Protein AF-A0A228Q0K5-F1 (afdb_monomer)

Mean predicted aligned error: 10.04 Å

Sequence (100 aa):
MPYKASLKSGAPRKRPKPTYRVANARAYNQSLKRRGQLSLYCPEGDLKALFINTQPYVPGVSGRAPTYTNAYIELIYTFYRLFRWAMRQITGFMEEYWRL

Structure (mmCIF, N/CA/C/O backbone):
data_AF-A0A228Q0K5-F1
#
_entry.id   AF-A0A228Q0K5-F1
#
loop_
_atom_site.group_PDB
_atom_site.id
_atom_site.type_symbol
_atom_site.label_atom_id
_atom_site.label_alt_id
_atom_site.label_comp_id
_atom_site.label_asym_id
_atom_site.label_entity_id
_atom_site.label_seq_id
_atom_site.pdbx_PDB_ins_code
_atom_site.Cartn_x
_atom_site.Cartn_y
_atom_site.Cartn_z
_atom_site.occupancy
_atom_site.B_iso_or_equiv
_atom_site.auth_seq_id
_atom_site.auth_comp_id
_atom_site.auth_asym_id
_atom_site.auth_atom_id
_atom_site.pdbx_PDB_model_num
ATOM 1 N N . MET A 1 1 ? 48.325 14.451 -11.985 1.00 56.81 1 MET A N 1
ATOM 2 C CA . MET A 1 1 ? 47.718 14.681 -13.317 1.00 56.81 1 MET A CA 1
ATOM 3 C C . MET A 1 1 ? 46.586 15.688 -13.160 1.00 56.81 1 MET A C 1
ATOM 5 O O . MET A 1 1 ? 45.767 15.467 -12.276 1.00 56.81 1 MET A O 1
ATOM 9 N N . PRO A 1 2 ? 46.536 16.789 -13.929 1.00 68.19 2 PRO A N 1
ATOM 10 C CA . PRO A 1 2 ? 45.458 17.763 -13.800 1.00 68.19 2 PRO A CA 1
ATOM 11 C C . PRO A 1 2 ? 44.148 17.186 -14.351 1.00 68.19 2 PRO A C 1
ATOM 13 O O . PRO A 1 2 ? 44.119 16.579 -15.423 1.00 68.19 2 PRO A O 1
ATOM 16 N N . TYR A 1 3 ? 43.065 17.361 -13.598 1.00 71.69 3 TYR A N 1
ATOM 17 C CA . TYR A 1 3 ? 41.723 16.939 -13.987 1.00 71.69 3 TYR A CA 1
ATOM 18 C C . TYR A 1 3 ? 41.246 17.741 -15.208 1.00 71.69 3 TYR A C 1
ATOM 20 O O . TYR A 1 3 ? 41.139 18.965 -15.153 1.00 71.69 3 TYR A O 1
ATOM 28 N N . LYS A 1 4 ? 40.948 17.054 -16.318 1.00 70.25 4 LYS A N 1
ATOM 29 C CA . LYS A 1 4 ? 40.310 17.652 -17.500 1.00 70.25 4 LYS A CA 1
ATOM 30 C C . LYS A 1 4 ? 38.799 17.469 -17.407 1.00 70.25 4 LYS A C 1
ATOM 32 O O . LYS A 1 4 ? 38.284 16.386 -17.679 1.00 70.25 4 LYS A O 1
ATOM 37 N N . ALA A 1 5 ? 38.085 18.539 -17.072 1.00 70.06 5 ALA A N 1
ATOM 38 C CA . ALA A 1 5 ? 36.635 18.576 -17.203 1.00 70.06 5 ALA A CA 1
ATOM 39 C C . ALA A 1 5 ? 36.257 18.496 -18.693 1.00 70.06 5 ALA A C 1
ATOM 41 O O . ALA A 1 5 ? 36.590 19.386 -19.475 1.00 70.06 5 ALA A O 1
ATOM 42 N N . SER A 1 6 ? 35.572 17.429 -19.114 1.00 64.75 6 SER A N 1
ATOM 43 C CA . SER A 1 6 ? 35.025 17.369 -20.471 1.00 64.75 6 SER A CA 1
ATOM 44 C C . SER A 1 6 ? 33.773 18.247 -20.553 1.00 64.75 6 SER A C 1
ATOM 46 O O . SER A 1 6 ? 32.743 17.916 -19.958 1.00 64.75 6 SER A O 1
ATOM 48 N N . LEU A 1 7 ? 33.838 19.348 -21.298 1.00 70.06 7 LEU A N 1
ATOM 49 C CA . LEU A 1 7 ? 32.658 20.142 -21.642 1.00 70.06 7 LEU A CA 1
ATOM 50 C C . LEU A 1 7 ? 31.748 19.316 -22.566 1.00 70.06 7 LEU A C 1
ATOM 52 O O . LEU A 1 7 ? 32.216 18.698 -23.523 1.00 70.06 7 LEU A O 1
ATOM 56 N N . LYS A 1 8 ? 30.441 19.265 -22.273 1.00 66.88 8 LYS A N 1
ATOM 57 C CA . LYS A 1 8 ? 29.461 18.578 -23.131 1.00 66.88 8 LYS A CA 1
ATOM 58 C C . LYS A 1 8 ? 29.340 19.347 -24.452 1.00 66.88 8 LYS A C 1
ATOM 60 O O . LYS A 1 8 ? 28.616 20.329 -24.520 1.00 66.88 8 LYS A O 1
ATOM 65 N N . SER A 1 9 ? 30.018 18.881 -25.496 1.00 71.88 9 SER A N 1
ATOM 66 C CA . SER A 1 9 ? 30.099 19.534 -26.813 1.00 71.88 9 SER A CA 1
ATOM 67 C C . SER A 1 9 ? 28.839 19.412 -27.683 1.00 71.88 9 SER A C 1
ATOM 69 O O . SER A 1 9 ? 28.863 19.799 -28.844 1.00 71.88 9 SER A O 1
ATOM 71 N N . GLY A 1 10 ? 27.753 18.814 -27.178 1.00 72.69 10 GLY A N 1
ATOM 72 C CA . GLY A 1 10 ? 26.538 18.546 -27.962 1.00 72.69 10 GLY A CA 1
ATOM 73 C C . GLY A 1 10 ? 26.693 17.473 -29.051 1.00 72.69 10 GLY A C 1
ATOM 74 O O . GLY A 1 10 ? 25.697 17.079 -29.652 1.00 72.69 10 GLY A O 1
ATOM 75 N N . ALA A 1 11 ? 27.905 16.954 -29.277 1.00 79.75 11 ALA A N 1
ATOM 76 C CA . ALA A 1 11 ? 28.167 15.914 -30.264 1.00 79.75 11 ALA A CA 1
ATOM 77 C C . ALA A 1 11 ? 27.392 14.615 -29.949 1.0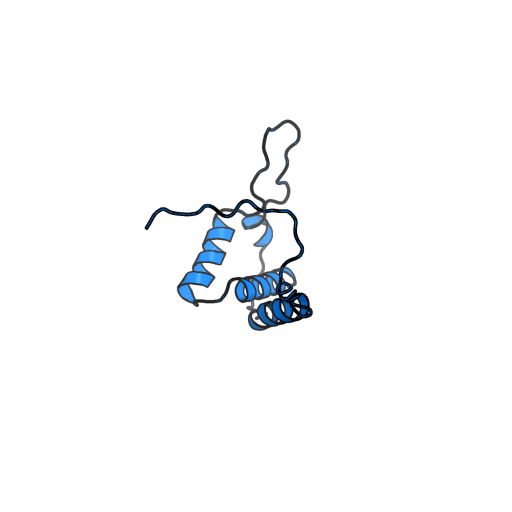0 79.75 11 ALA A C 1
ATOM 79 O O . ALA A 1 11 ? 27.244 14.247 -28.772 1.00 79.75 11 ALA A O 1
ATOM 80 N N . PRO A 1 12 ? 26.919 13.885 -30.979 1.00 76.81 12 PRO A N 1
ATOM 81 C CA . PRO A 1 12 ? 26.245 12.610 -30.780 1.00 76.81 12 PRO A CA 1
ATOM 82 C C . PRO A 1 12 ? 27.174 11.624 -30.064 1.00 76.81 12 PRO A C 1
ATOM 84 O O . PRO A 1 12 ? 28.380 11.559 -30.310 1.00 76.81 12 PRO A O 1
ATOM 87 N N . ARG A 1 13 ? 26.616 10.843 -29.132 1.00 74.25 13 ARG A N 1
ATOM 88 C CA . ARG A 1 13 ? 27.403 9.866 -28.371 1.00 74.25 13 ARG A CA 1
ATOM 89 C C . ARG A 1 13 ? 27.964 8.796 -29.309 1.00 74.25 13 ARG A C 1
ATOM 91 O O . ARG A 1 13 ? 27.214 8.192 -30.064 1.00 74.25 13 ARG A O 1
ATOM 98 N N . LYS A 1 14 ? 29.247 8.456 -29.133 1.00 83.56 14 LYS A N 1
ATOM 99 C CA . LYS A 1 14 ? 29.919 7.341 -29.832 1.00 83.56 14 LYS A CA 1
ATOM 100 C C . LYS A 1 14 ? 29.230 5.981 -29.624 1.00 83.56 14 LYS A C 1
ATOM 102 O O . LYS A 1 14 ? 29.392 5.082 -30.439 1.00 83.56 14 LYS A O 1
ATOM 107 N N . ARG A 1 15 ? 28.474 5.814 -28.531 1.00 82.75 15 ARG A N 1
ATOM 108 C CA . ARG A 1 15 ? 27.615 4.648 -28.279 1.00 82.75 15 ARG A CA 1
ATOM 109 C C . ARG A 1 15 ? 26.214 5.116 -27.872 1.00 82.75 15 ARG A C 1
ATOM 111 O O . ARG A 1 15 ? 26.113 5.907 -26.923 1.00 82.75 15 ARG A O 1
ATOM 118 N N . PRO A 1 16 ? 25.144 4.656 -28.545 1.00 81.06 16 PRO A N 1
ATOM 119 C CA . PRO A 1 16 ? 23.786 4.959 -28.120 1.00 81.06 16 PRO A CA 1
ATOM 120 C C . PRO A 1 16 ? 23.530 4.330 -26.748 1.00 81.06 16 PRO A C 1
ATOM 122 O O . PRO A 1 16 ? 24.044 3.257 -26.430 1.00 81.06 16 PRO A O 1
ATOM 125 N N . LYS A 1 17 ? 22.743 5.009 -25.908 1.00 80.81 17 LYS A N 1
ATOM 126 C CA . LYS A 1 17 ? 22.301 4.400 -24.651 1.00 80.81 17 LYS A CA 1
ATOM 127 C C . LYS A 1 17 ? 21.307 3.286 -24.990 1.00 80.81 17 LYS A C 1
ATOM 129 O O . LYS A 1 17 ? 20.365 3.562 -25.738 1.00 80.81 17 LYS A O 1
ATOM 134 N N . PRO A 1 18 ? 21.465 2.069 -24.443 1.00 78.00 18 PRO A N 1
ATOM 135 C CA . PRO A 1 18 ? 20.435 1.055 -24.579 1.00 78.00 18 PRO A CA 1
ATOM 136 C C . PRO A 1 18 ? 19.146 1.595 -23.955 1.00 78.00 18 PRO A C 1
ATOM 138 O O . PRO A 1 18 ? 19.123 2.004 -22.793 1.00 78.00 18 PRO A O 1
ATOM 141 N N . THR A 1 19 ? 18.082 1.644 -24.751 1.00 80.31 19 THR A N 1
ATOM 142 C CA . THR A 1 19 ? 16.763 2.086 -24.292 1.00 80.31 19 THR A CA 1
ATOM 143 C C . THR A 1 19 ? 15.988 0.844 -23.885 1.00 80.31 19 THR A C 1
ATOM 145 O O . THR A 1 19 ? 15.194 0.314 -24.654 1.00 80.31 19 THR A O 1
ATOM 148 N N . TYR A 1 20 ? 16.269 0.324 -22.691 1.00 77.31 20 TYR A N 1
ATOM 149 C CA . TYR A 1 20 ? 15.490 -0.787 -22.159 1.00 77.31 20 TYR A CA 1
ATOM 150 C C . TYR A 1 20 ? 14.156 -0.252 -21.633 1.00 77.31 20 TYR A C 1
ATOM 152 O O . TYR A 1 20 ? 14.121 0.531 -20.683 1.00 77.31 20 TYR A O 1
ATOM 160 N N . ARG A 1 21 ? 13.051 -0.650 -22.268 1.00 79.00 21 ARG A N 1
ATOM 161 C CA . ARG A 1 21 ? 11.693 -0.381 -21.784 1.00 79.00 21 ARG A CA 1
ATOM 162 C C . ARG A 1 21 ? 11.070 -1.690 -21.329 1.00 79.00 21 ARG A C 1
ATOM 164 O O . ARG A 1 21 ? 10.947 -2.629 -22.108 1.00 79.00 21 ARG A O 1
ATOM 171 N N . VAL A 1 22 ? 10.660 -1.740 -20.064 1.00 84.31 22 VAL A N 1
ATOM 172 C CA . VAL A 1 22 ? 9.947 -2.893 -19.507 1.00 84.31 22 VAL A CA 1
ATOM 173 C C . VAL A 1 22 ? 8.545 -2.940 -20.120 1.00 84.31 22 VAL A C 1
ATOM 175 O O . VAL A 1 22 ? 7.674 -2.164 -19.735 1.00 84.31 22 VAL A O 1
ATOM 178 N N . ALA A 1 23 ? 8.319 -3.844 -21.074 1.00 87.19 23 ALA A N 1
ATOM 179 C CA . ALA A 1 23 ? 7.025 -3.984 -21.749 1.00 87.19 23 ALA A CA 1
ATOM 180 C C . ALA A 1 23 ? 5.961 -4.683 -20.878 1.00 87.19 23 ALA A C 1
ATOM 182 O O . ALA A 1 23 ? 4.769 -4.420 -21.006 1.00 87.19 23 ALA A O 1
ATOM 183 N N . ASN A 1 24 ? 6.381 -5.552 -19.953 1.00 92.50 24 ASN A N 1
ATOM 184 C CA . ASN A 1 24 ? 5.498 -6.429 -19.175 1.00 92.50 24 ASN A CA 1
ATOM 185 C C . ASN A 1 24 ? 5.215 -5.943 -17.739 1.00 92.50 24 ASN A C 1
ATOM 187 O O . ASN A 1 24 ? 4.641 -6.688 -16.942 1.00 92.50 24 ASN A O 1
ATOM 191 N N . ALA A 1 25 ? 5.583 -4.704 -17.389 1.00 89.56 25 ALA A N 1
ATOM 192 C CA . ALA A 1 25 ? 5.519 -4.204 -16.011 1.00 89.56 25 ALA A CA 1
ATOM 193 C C . ALA A 1 25 ? 4.115 -4.323 -15.390 1.00 89.56 25 ALA A C 1
ATOM 195 O O . ALA A 1 25 ? 3.969 -4.676 -14.219 1.00 89.56 25 ALA A O 1
ATOM 196 N N . ARG A 1 26 ? 3.065 -4.067 -16.184 1.00 91.81 26 ARG A N 1
ATOM 197 C CA . ARG A 1 26 ? 1.668 -4.168 -15.736 1.00 91.81 26 ARG A CA 1
ATOM 198 C C . ARG A 1 26 ? 1.282 -5.606 -15.388 1.00 91.81 26 ARG A C 1
ATOM 200 O O . ARG A 1 26 ? 0.766 -5.840 -14.298 1.00 91.81 26 ARG A O 1
ATOM 207 N N . ALA A 1 27 ? 1.566 -6.552 -16.283 1.00 94.19 27 ALA A N 1
ATOM 208 C CA . ALA A 1 27 ? 1.263 -7.969 -16.080 1.00 94.19 27 ALA A CA 1
ATOM 209 C C . ALA A 1 27 ? 2.036 -8.543 -14.882 1.00 94.19 27 ALA A C 1
ATOM 211 O O . ALA A 1 27 ? 1.471 -9.267 -14.063 1.00 94.19 27 ALA A O 1
ATOM 212 N N . TYR A 1 28 ? 3.302 -8.149 -14.726 1.00 93.31 28 TYR A N 1
ATOM 213 C CA . TYR A 1 28 ? 4.119 -8.540 -13.580 1.00 93.31 28 TYR A CA 1
ATOM 214 C C . TYR A 1 28 ? 3.562 -8.001 -12.254 1.00 93.31 28 TYR A C 1
ATOM 216 O O . TYR A 1 28 ? 3.388 -8.753 -11.300 1.00 93.31 28 TYR A O 1
ATOM 224 N N . ASN A 1 29 ? 3.189 -6.719 -12.190 1.00 93.25 29 ASN A N 1
ATOM 225 C CA . ASN A 1 29 ? 2.566 -6.159 -10.987 1.00 93.25 29 ASN A CA 1
ATOM 226 C C . ASN A 1 29 ? 1.251 -6.863 -10.628 1.00 93.25 29 ASN A C 1
ATOM 228 O O . ASN A 1 29 ? 0.977 -7.083 -9.449 1.00 93.25 29 ASN A O 1
ATOM 232 N N . GLN A 1 30 ? 0.446 -7.232 -11.627 1.00 94.00 30 GLN A N 1
ATOM 233 C CA . GLN A 1 30 ? -0.797 -7.958 -11.393 1.00 94.00 30 GLN A CA 1
ATOM 234 C C . GLN A 1 30 ? -0.540 -9.369 -10.853 1.00 94.00 30 GLN A C 1
ATOM 236 O O . GLN A 1 30 ? -1.236 -9.794 -9.934 1.00 94.00 30 GLN A O 1
ATOM 241 N N . SER A 1 31 ? 0.475 -10.080 -11.355 1.00 94.81 31 SER A N 1
ATOM 242 C CA . SER A 1 31 ? 0.822 -11.403 -10.824 1.00 94.81 31 SER A CA 1
ATOM 243 C C . SER A 1 31 ? 1.314 -11.332 -9.375 1.00 94.81 31 SER A C 1
ATOM 245 O O . SER A 1 31 ? 0.957 -12.191 -8.574 1.00 94.81 31 SER A O 1
ATOM 247 N N . LEU A 1 32 ? 2.050 -10.280 -8.995 1.00 93.81 32 LEU A N 1
ATOM 248 C CA . LEU A 1 32 ? 2.461 -10.063 -7.604 1.00 93.81 32 LEU A CA 1
ATOM 249 C C . LEU A 1 32 ? 1.277 -9.818 -6.663 1.00 93.81 32 LEU A C 1
ATOM 251 O O . LEU A 1 32 ? 1.302 -10.308 -5.537 1.00 93.81 32 LEU A O 1
ATOM 255 N N . LYS A 1 33 ? 0.246 -9.093 -7.118 1.00 93.81 33 LYS A N 1
ATOM 256 C CA . LYS A 1 33 ? -0.997 -8.918 -6.353 1.00 93.81 33 LYS A CA 1
ATOM 257 C C . LYS A 1 33 ? -1.756 -10.233 -6.210 1.00 93.81 33 LYS A C 1
ATOM 259 O O . LYS A 1 33 ? -2.111 -10.596 -5.098 1.00 93.81 33 LYS A O 1
ATOM 264 N N . ARG A 1 34 ? -1.912 -10.987 -7.306 1.00 92.94 34 ARG A N 1
ATOM 265 C CA . ARG A 1 34 ? -2.583 -12.302 -7.312 1.00 92.94 34 ARG A CA 1
ATOM 266 C C . ARG A 1 34 ? -1.995 -13.279 -6.297 1.00 92.94 34 ARG A C 1
ATOM 268 O O . ARG A 1 34 ? -2.740 -14.008 -5.666 1.00 92.94 34 ARG A O 1
ATOM 275 N N . ARG A 1 35 ? -0.675 -13.257 -6.081 1.00 92.25 35 ARG A N 1
ATOM 276 C CA . ARG A 1 35 ? -0.015 -14.099 -5.062 1.00 92.25 35 ARG A CA 1
ATOM 277 C C . ARG A 1 35 ? -0.488 -13.835 -3.631 1.00 92.25 35 ARG A C 1
ATOM 279 O O . ARG A 1 35 ? -0.285 -14.692 -2.786 1.00 92.25 35 ARG A O 1
ATOM 286 N N . GLY A 1 36 ? -1.015 -12.645 -3.351 1.00 88.38 36 GLY A N 1
ATOM 287 C CA . GLY A 1 36 ? -1.570 -12.294 -2.047 1.00 88.38 36 GLY A CA 1
ATOM 288 C C . GLY A 1 36 ? -3.095 -12.281 -2.007 1.00 88.38 36 GLY A C 1
ATOM 289 O O . GLY A 1 36 ? -3.639 -11.980 -0.957 1.00 88.38 36 GLY A O 1
ATOM 290 N N . GLN A 1 37 ? -3.788 -12.589 -3.109 1.00 86.31 37 GLN A N 1
ATOM 291 C CA . GLN A 1 37 ? -5.249 -12.704 -3.112 1.00 86.31 37 GLN A CA 1
ATOM 292 C C . GLN A 1 37 ? -5.656 -13.980 -2.373 1.00 86.31 37 GLN A C 1
ATOM 294 O O . GLN A 1 37 ? -5.759 -15.055 -2.957 1.00 86.31 37 GLN A O 1
ATOM 299 N N . LEU A 1 38 ? -5.815 -13.843 -1.063 1.00 84.25 38 LEU A N 1
ATOM 300 C CA . LEU A 1 38 ? -6.273 -14.872 -0.146 1.00 84.25 38 LEU A CA 1
ATOM 301 C C . LEU A 1 38 ? -7.546 -14.346 0.510 1.00 84.25 38 LEU A C 1
ATOM 303 O O . LEU A 1 38 ? -7.559 -13.222 1.006 1.00 84.25 38 LEU A O 1
ATOM 307 N N . SER A 1 39 ? -8.601 -15.148 0.523 1.00 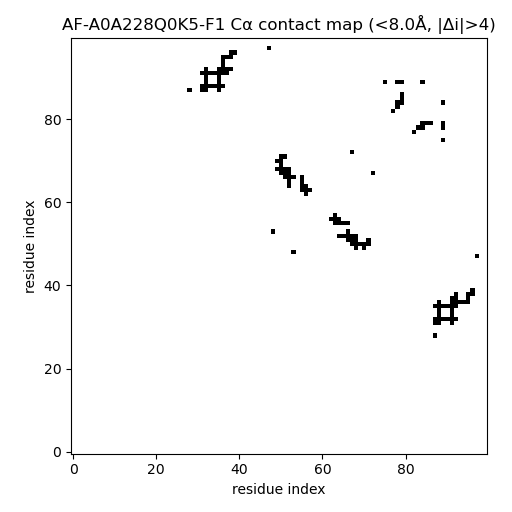77.00 39 SER A N 1
ATOM 308 C CA . SER A 1 39 ? -9.849 -14.799 1.197 1.00 77.00 39 SER A CA 1
ATOM 309 C C . SER A 1 39 ? -9.806 -15.365 2.613 1.00 77.00 39 SER A C 1
ATOM 311 O O . SER A 1 39 ? -9.749 -16.580 2.796 1.00 77.00 39 SER A O 1
ATOM 313 N N . LEU A 1 40 ? -9.804 -14.489 3.617 1.00 74.50 40 LEU A N 1
ATOM 314 C CA . LEU A 1 40 ? -10.045 -14.877 5.005 1.00 74.50 40 LEU A CA 1
ATOM 315 C C . LEU A 1 40 ? -11.494 -14.551 5.343 1.00 74.50 40 LEU A C 1
ATOM 3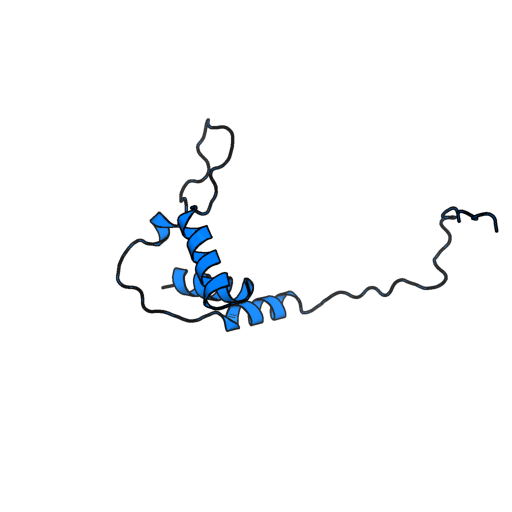17 O O . LEU A 1 40 ? -11.987 -13.481 4.996 1.00 74.50 40 LEU A O 1
ATOM 321 N N . TYR A 1 41 ? -12.167 -15.480 6.013 1.00 77.06 41 TYR A N 1
ATOM 322 C CA . TYR A 1 41 ? -13.500 -15.223 6.533 1.00 77.06 41 TYR A CA 1
ATOM 323 C C . TYR A 1 41 ? -13.410 -14.195 7.663 1.00 77.06 41 TYR A C 1
ATOM 325 O O . TYR A 1 41 ? -12.709 -14.426 8.652 1.00 77.06 41 TYR A O 1
ATOM 333 N N . CYS A 1 42 ? -14.129 -13.083 7.520 1.00 67.81 42 CYS A N 1
ATOM 334 C CA . CYS A 1 42 ? -14.327 -12.121 8.593 1.00 67.81 42 CYS A CA 1
ATOM 335 C C . CYS A 1 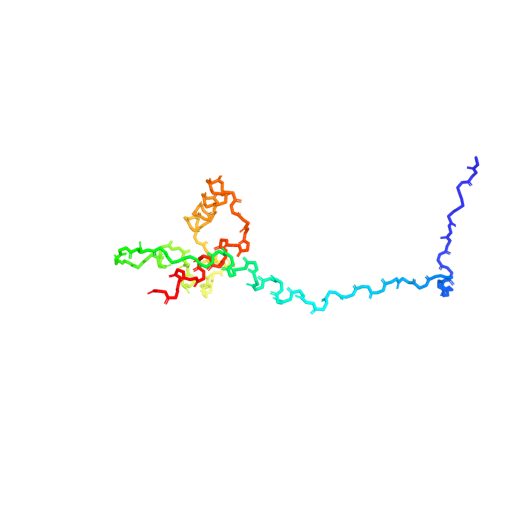42 ? -15.806 -12.094 8.989 1.00 67.81 42 CYS A C 1
ATOM 337 O O . CYS A 1 42 ? -16.667 -12.077 8.109 1.00 67.81 42 CYS A O 1
ATOM 339 N N . PRO A 1 43 ? -16.106 -12.109 10.299 1.00 72.00 43 PRO A N 1
ATOM 340 C CA . PRO A 1 43 ? -17.472 -11.991 10.784 1.00 72.00 43 PRO A CA 1
ATOM 341 C C . PRO A 1 43 ? -18.056 -10.616 10.434 1.00 72.00 43 PRO A C 1
ATOM 343 O O . PRO A 1 43 ? -17.320 -9.653 10.213 1.00 72.00 43 PRO A O 1
ATOM 346 N N . GLU A 1 44 ? -19.383 -10.542 10.392 1.00 66.31 44 GLU A N 1
ATOM 347 C CA . GLU A 1 44 ? -20.132 -9.355 9.973 1.00 66.31 44 GLU A CA 1
ATOM 348 C C . GLU A 1 44 ? -19.748 -8.093 10.774 1.00 66.31 44 GLU A C 1
ATOM 350 O O . GLU A 1 44 ? -19.664 -8.112 12.004 1.00 66.31 44 GLU A O 1
ATOM 355 N N . GLY A 1 45 ? -19.524 -6.979 10.064 1.00 69.81 45 GLY A N 1
ATOM 356 C CA . GLY A 1 45 ? -19.235 -5.662 10.640 1.00 69.81 45 GLY A CA 1
ATOM 357 C C . GLY A 1 45 ? -18.687 -4.662 9.610 1.00 69.81 45 GLY A C 1
ATOM 358 O O . GLY A 1 45 ? -17.979 -5.044 8.680 1.00 69.81 45 GLY A O 1
ATOM 359 N N . ASP A 1 46 ? -18.982 -3.364 9.772 1.00 73.56 46 ASP A N 1
ATOM 360 C CA . ASP A 1 46 ? -18.464 -2.306 8.884 1.00 73.56 46 ASP A CA 1
ATOM 361 C C . ASP A 1 46 ? -17.026 -1.910 9.259 1.00 73.56 46 ASP A C 1
ATOM 363 O O . ASP A 1 46 ? -16.738 -0.847 9.813 1.00 73.56 46 ASP A O 1
ATOM 367 N N . LEU A 1 47 ? -16.089 -2.807 8.958 1.00 78.00 47 LEU A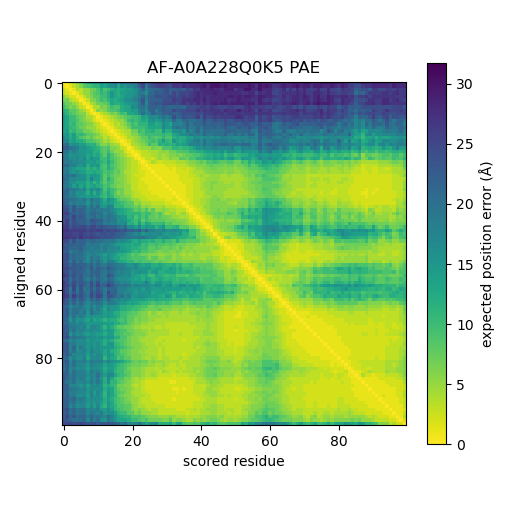 N 1
ATOM 368 C CA . LEU A 1 47 ? -14.661 -2.568 9.166 1.00 78.00 47 LEU A CA 1
ATOM 369 C C . LEU A 1 47 ? -14.123 -1.483 8.221 1.00 78.00 47 LEU A C 1
ATOM 371 O O . LEU A 1 47 ? -13.135 -0.818 8.530 1.00 78.00 47 LEU A O 1
ATOM 375 N N . LYS A 1 48 ? -14.782 -1.252 7.082 1.00 80.69 48 LYS A N 1
ATOM 376 C CA . LYS A 1 48 ? -14.349 -0.262 6.094 1.00 80.69 48 LYS A CA 1
ATOM 377 C C . LYS A 1 48 ? -14.450 1.159 6.648 1.00 80.69 48 LYS A C 1
ATOM 379 O O . LYS A 1 48 ? -13.521 1.941 6.440 1.00 80.69 48 LYS A O 1
ATOM 384 N N . ALA A 1 49 ? -15.508 1.462 7.401 1.00 82.50 49 ALA A N 1
ATOM 385 C CA . ALA A 1 49 ? -15.672 2.745 8.084 1.00 82.50 49 ALA A CA 1
ATOM 386 C C . ALA A 1 49 ? -14.583 3.028 9.137 1.00 82.50 49 ALA A C 1
ATOM 388 O O . ALA A 1 49 ? -14.228 4.185 9.353 1.00 82.50 49 ALA A O 1
ATOM 389 N N . LEU A 1 50 ? -14.006 1.993 9.760 1.00 83.44 50 LEU A N 1
ATOM 390 C CA . LEU A 1 50 ? -12.919 2.153 10.739 1.00 83.44 50 LEU A CA 1
ATOM 391 C C . LEU A 1 50 ? -11.564 2.456 10.082 1.00 83.44 50 LEU A C 1
ATOM 393 O O . LEU A 1 50 ? -10.683 3.075 10.687 1.00 83.44 50 LEU A O 1
ATOM 397 N N . PHE A 1 51 ? -11.375 2.004 8.844 1.00 88.12 51 PHE A N 1
ATOM 398 C CA . PHE A 1 51 ? -10.080 2.043 8.169 1.00 88.12 51 PHE A CA 1
ATOM 399 C C . PHE A 1 51 ? -9.957 3.128 7.098 1.00 88.12 51 PHE A C 1
ATOM 401 O O . PHE A 1 51 ? -8.846 3.588 6.812 1.00 88.12 51 PHE A O 1
ATOM 408 N N . ILE A 1 52 ? -11.074 3.547 6.503 1.00 88.69 52 ILE A N 1
ATOM 409 C CA . ILE A 1 52 ? -11.094 4.481 5.379 1.00 88.69 52 ILE A CA 1
ATOM 410 C C . ILE A 1 52 ? -11.938 5.697 5.740 1.00 88.69 52 ILE A C 1
ATOM 412 O O . ILE A 1 52 ? -13.136 5.596 5.994 1.00 88.69 52 ILE A O 1
ATOM 416 N N . ASN A 1 53 ? -11.317 6.871 5.665 1.00 87.31 53 ASN A N 1
ATOM 417 C CA . ASN A 1 53 ? -12.027 8.132 5.807 1.00 87.31 53 ASN A CA 1
ATOM 418 C C . ASN A 1 53 ? -12.860 8.378 4.542 1.00 87.31 53 ASN A C 1
ATOM 420 O O . ASN A 1 53 ? -12.317 8.659 3.471 1.00 87.31 53 ASN A O 1
ATOM 424 N N . THR A 1 54 ? -14.183 8.267 4.662 1.00 81.06 54 THR A N 1
ATOM 425 C CA . THR A 1 54 ? -15.134 8.417 3.546 1.00 81.06 54 THR A CA 1
ATOM 426 C C . THR A 1 54 ? -15.145 9.833 2.971 1.00 81.06 54 THR A C 1
ATOM 428 O O . THR A 1 54 ? -15.291 10.008 1.761 1.00 81.06 54 THR A O 1
ATOM 431 N N . GLN A 1 55 ? -14.926 10.845 3.814 1.00 81.94 55 GLN A N 1
ATOM 432 C CA . GLN A 1 55 ? -14.879 12.257 3.430 1.00 81.94 55 GLN A CA 1
ATOM 433 C C . GLN A 1 55 ? -13.538 12.885 3.836 1.00 81.94 55 GLN A C 1
ATOM 435 O O . GLN A 1 55 ? -13.437 13.552 4.861 1.00 81.94 55 GLN A O 1
ATOM 440 N N . PRO A 1 56 ? -12.471 12.684 3.042 1.00 77.69 56 PRO A N 1
ATOM 441 C CA . PRO A 1 56 ? -11.152 13.217 3.372 1.00 77.69 56 PRO A CA 1
ATOM 442 C C . PRO A 1 56 ? -11.030 14.728 3.117 1.00 77.69 56 PRO A C 1
ATOM 444 O O . PRO A 1 56 ? -10.064 15.350 3.550 1.00 77.69 56 PRO A O 1
ATOM 447 N N . TYR A 1 57 ? -11.962 15.321 2.369 1.00 83.88 57 TYR A N 1
ATOM 448 C CA . TYR A 1 57 ? -11.974 16.746 2.062 1.00 83.88 57 TYR A CA 1
ATOM 449 C C . TYR A 1 57 ? -13.201 17.397 2.693 1.00 83.88 57 TYR A C 1
ATOM 451 O O . TYR A 1 57 ? -14.323 16.966 2.432 1.00 83.88 57 TYR A O 1
ATOM 459 N N . VAL A 1 58 ? -12.969 18.441 3.486 1.00 80.25 58 VAL A N 1
ATOM 460 C CA . VAL A 1 58 ? -14.019 19.233 4.126 1.00 80.25 58 VAL A CA 1
ATOM 461 C C . VAL A 1 58 ? -13.955 20.651 3.550 1.00 80.25 58 VAL A C 1
ATOM 463 O O . VAL A 1 58 ? -12.922 21.311 3.695 1.00 80.25 58 VAL A O 1
ATOM 466 N N . PRO A 1 59 ? -15.016 21.136 2.878 1.00 85.56 59 PRO A N 1
ATOM 467 C CA . PRO A 1 59 ? -15.061 22.501 2.363 1.00 85.56 59 PRO A CA 1
ATOM 468 C C . PRO A 1 59 ? -14.805 23.528 3.474 1.00 85.56 59 PRO A C 1
ATOM 470 O O . PRO A 1 59 ? -15.360 23.421 4.563 1.00 85.56 59 PRO A O 1
ATOM 473 N N . GLY A 1 60 ? -13.967 24.529 3.201 1.00 86.50 60 GLY A N 1
ATOM 474 C CA . GLY A 1 60 ? -13.632 25.585 4.166 1.00 86.50 60 GLY A CA 1
ATOM 475 C C . GLY A 1 60 ? -12.506 25.244 5.150 1.00 86.50 60 GLY A C 1
ATOM 476 O O . GLY A 1 60 ? -12.065 26.130 5.877 1.00 86.50 60 GLY A O 1
ATOM 477 N N . VAL A 1 61 ? -11.984 24.012 5.142 1.00 83.75 61 VAL A N 1
ATOM 478 C CA . VAL A 1 61 ? -10.815 23.614 5.941 1.00 83.75 61 VAL A CA 1
ATOM 479 C C . VAL A 1 61 ? -9.591 23.491 5.035 1.00 83.75 61 VAL A C 1
ATOM 481 O O . VAL A 1 61 ? -9.634 22.847 3.987 1.00 83.75 61 VAL A O 1
ATOM 484 N N . SER A 1 62 ? -8.486 24.130 5.426 1.00 82.19 62 SER A N 1
ATOM 485 C CA . SER A 1 62 ? -7.215 24.009 4.707 1.00 82.19 62 SER A CA 1
ATOM 486 C C . SER A 1 62 ? -6.583 22.641 4.967 1.00 82.19 62 SER A C 1
ATOM 488 O O . SER A 1 62 ? -6.452 22.216 6.114 1.00 82.19 62 SER A O 1
ATOM 490 N N . GLY A 1 63 ? -6.161 21.967 3.899 1.00 82.62 63 GLY A N 1
ATOM 491 C CA . GLY A 1 63 ? -5.590 20.622 3.955 1.00 82.62 63 GLY A CA 1
ATOM 492 C C . GLY A 1 63 ? -6.606 19.512 3.672 1.00 82.62 63 GLY A C 1
ATOM 493 O O . GLY A 1 63 ? -7.811 19.731 3.580 1.00 82.62 63 GLY A O 1
ATOM 494 N N . ARG A 1 64 ? -6.095 18.293 3.478 1.00 83.56 64 ARG A N 1
ATOM 495 C CA . ARG A 1 64 ? -6.899 17.089 3.233 1.00 83.56 64 ARG A CA 1
ATOM 496 C C . ARG A 1 64 ? -6.592 16.073 4.324 1.00 83.56 64 ARG A C 1
ATOM 498 O O . ARG A 1 64 ? -5.421 15.782 4.565 1.00 83.56 64 ARG A O 1
ATOM 505 N N . ALA A 1 65 ? -7.627 15.526 4.952 1.00 84.50 65 ALA A N 1
ATOM 506 C CA . ALA A 1 65 ? -7.463 14.421 5.881 1.00 84.50 65 ALA A CA 1
ATOM 507 C C . ALA A 1 65 ? -6.888 13.198 5.137 1.00 84.50 65 ALA A C 1
ATOM 509 O O . ALA A 1 65 ? -7.186 12.990 3.952 1.00 84.50 65 ALA A O 1
ATOM 510 N N . PRO A 1 66 ? -6.046 12.385 5.794 1.00 86.94 66 PRO A N 1
ATOM 511 C CA . PRO A 1 66 ? -5.494 11.189 5.175 1.00 86.94 66 PRO A CA 1
ATOM 512 C C . PRO A 1 66 ? -6.628 10.242 4.770 1.00 86.94 66 PRO A C 1
ATOM 514 O O . PRO A 1 66 ? -7.584 10.056 5.515 1.00 86.94 66 PRO A O 1
ATOM 517 N N . THR A 1 67 ? -6.537 9.631 3.588 1.00 88.50 67 THR A N 1
ATOM 518 C CA . THR A 1 67 ? -7.560 8.682 3.108 1.00 88.50 67 THR A CA 1
ATOM 519 C C . THR A 1 67 ? -7.680 7.455 4.016 1.00 88.50 67 THR A C 1
ATOM 521 O O . THR A 1 67 ? -8.766 6.906 4.177 1.00 88.50 67 THR A O 1
ATOM 524 N N . TYR A 1 68 ? -6.564 7.034 4.609 1.00 90.62 68 TYR A N 1
ATOM 525 C CA . TYR A 1 68 ? -6.480 5.873 5.484 1.00 90.62 68 TYR A CA 1
ATOM 526 C C . TYR A 1 68 ? -6.279 6.312 6.929 1.00 90.62 68 TYR A C 1
ATOM 528 O O . TYR A 1 68 ? -5.505 7.236 7.191 1.00 90.62 68 TYR A O 1
ATOM 536 N N . THR A 1 69 ? -6.950 5.640 7.858 1.00 91.31 69 THR A N 1
ATOM 537 C CA . THR A 1 69 ? -6.763 5.876 9.292 1.00 91.31 69 THR A CA 1
ATOM 538 C C . THR A 1 69 ? -5.448 5.261 9.780 1.00 91.31 69 THR A C 1
ATOM 540 O O . THR A 1 69 ? -4.879 4.375 9.135 1.00 91.31 69 THR A O 1
ATOM 543 N N . ASN A 1 70 ? -4.959 5.700 10.944 1.00 92.88 70 ASN A N 1
ATOM 544 C CA . ASN A 1 70 ? -3.756 5.119 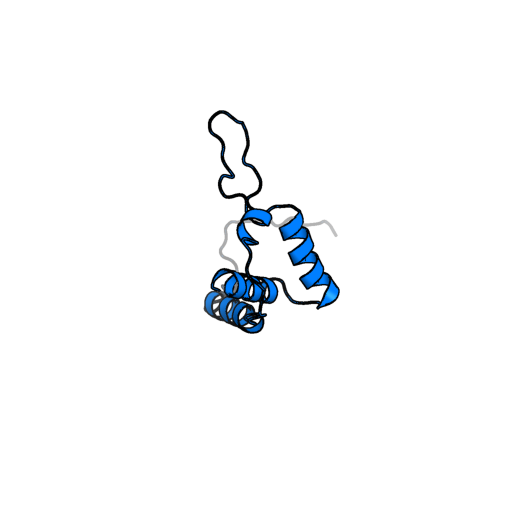11.554 1.00 92.88 70 ASN A CA 1
ATOM 545 C C . ASN A 1 70 ? -3.919 3.615 11.810 1.00 92.88 70 ASN A C 1
ATOM 547 O O . ASN A 1 70 ? -2.995 2.856 11.533 1.00 92.88 70 ASN A O 1
ATOM 551 N N . ALA A 1 71 ? -5.116 3.177 12.218 1.00 91.75 71 ALA A N 1
ATOM 552 C CA . ALA A 1 71 ? -5.428 1.764 12.418 1.00 91.75 71 ALA A CA 1
ATOM 553 C C . ALA A 1 71 ? -5.207 0.935 11.139 1.00 91.75 71 ALA A C 1
ATOM 555 O O . ALA A 1 71 ? -4.686 -0.176 11.199 1.00 91.75 71 ALA A O 1
ATOM 556 N N . TYR A 1 72 ? -5.531 1.484 9.962 1.00 91.81 72 TYR A N 1
ATOM 557 C CA . TYR A 1 72 ? -5.284 0.798 8.692 1.00 91.81 72 TYR A CA 1
ATOM 558 C C . TYR A 1 72 ? -3.789 0.694 8.368 1.00 91.81 72 TYR A C 1
ATOM 560 O O . TYR A 1 72 ? -3.319 -0.324 7.858 1.00 91.81 72 TYR A O 1
ATOM 568 N N . ILE A 1 73 ? -3.021 1.741 8.680 1.00 92.44 73 ILE A N 1
ATOM 569 C CA . ILE A 1 73 ? -1.566 1.746 8.496 1.00 92.44 73 ILE A CA 1
ATOM 570 C C . ILE A 1 73 ? -0.921 0.703 9.415 1.00 92.44 73 ILE A C 1
ATOM 572 O O . ILE A 1 73 ? -0.113 -0.106 8.954 1.00 92.44 73 ILE A O 1
ATOM 576 N N . GLU A 1 74 ? -1.303 0.684 10.691 1.00 93.88 74 GLU A N 1
ATOM 577 C CA . GLU A 1 74 ? -0.826 -0.284 11.682 1.00 93.88 74 GLU A CA 1
ATOM 578 C C . GLU A 1 74 ? -1.148 -1.721 11.271 1.00 93.88 74 GLU A C 1
ATOM 580 O O . GLU A 1 74 ? -0.276 -2.588 11.349 1.00 93.88 74 GLU A O 1
ATOM 585 N N . LEU A 1 75 ? -2.354 -1.955 10.747 1.00 90.75 75 LEU A N 1
ATOM 586 C CA . LEU A 1 75 ? -2.790 -3.238 10.203 1.00 90.75 75 LEU A CA 1
ATOM 587 C C . LEU A 1 75 ? -1.900 -3.695 9.029 1.00 90.75 75 LEU A C 1
ATOM 589 O O . LEU A 1 75 ? -1.387 -4.816 9.019 1.00 90.75 75 LEU A O 1
ATOM 593 N N . ILE A 1 76 ? -1.631 -2.819 8.054 1.00 92.00 76 ILE A N 1
ATOM 594 C CA . ILE A 1 76 ? -0.704 -3.130 6.948 1.00 92.00 76 ILE A CA 1
ATOM 595 C C . ILE A 1 76 ? 0.695 -3.463 7.484 1.00 92.00 76 ILE A C 1
ATOM 597 O O . ILE A 1 76 ? 1.331 -4.414 7.019 1.00 92.00 76 ILE A O 1
ATOM 601 N N . TYR A 1 77 ? 1.187 -2.700 8.462 1.00 93.38 77 TYR A N 1
ATOM 602 C CA . TYR A 1 77 ? 2.500 -2.935 9.058 1.00 93.38 77 TYR A CA 1
ATOM 603 C C . TYR A 1 77 ? 2.565 -4.231 9.865 1.00 93.38 77 TYR A C 1
ATOM 605 O O . TYR A 1 77 ? 3.604 -4.894 9.840 1.00 93.38 77 TYR A O 1
ATOM 613 N N . THR A 1 78 ? 1.480 -4.637 10.525 1.00 91.88 78 THR A N 1
ATOM 614 C CA . THR A 1 78 ? 1.405 -5.944 11.189 1.00 91.88 78 THR A CA 1
ATOM 615 C C . THR A 1 78 ? 1.508 -7.061 10.162 1.00 91.88 78 THR A C 1
ATOM 617 O O . THR A 1 78 ? 2.347 -7.942 10.338 1.00 91.88 78 THR A O 1
ATOM 620 N N . PHE A 1 79 ? 0.787 -6.989 9.035 1.00 90.00 79 PHE A N 1
ATOM 621 C CA . PHE A 1 79 ? 0.945 -7.975 7.957 1.00 90.00 79 PHE A CA 1
ATOM 622 C C . PHE A 1 79 ? 2.372 -8.014 7.397 1.00 90.00 79 PHE A C 1
ATOM 624 O O . PHE A 1 79 ? 2.947 -9.088 7.203 1.00 90.00 79 PHE A O 1
ATOM 631 N N . TYR A 1 80 ? 2.975 -6.842 7.191 1.00 93.19 80 TYR A N 1
ATOM 632 C CA . TYR A 1 80 ? 4.350 -6.729 6.713 1.00 93.19 80 TYR A CA 1
ATOM 633 C C . TYR A 1 80 ? 5.370 -7.325 7.692 1.00 93.19 80 TYR A C 1
ATOM 635 O O . TYR A 1 80 ? 6.309 -7.996 7.268 1.00 93.19 80 TYR A O 1
ATOM 643 N N . ARG A 1 81 ? 5.213 -7.099 9.001 1.00 93.81 81 ARG A N 1
ATOM 644 C CA . ARG A 1 81 ? 6.185 -7.531 10.019 1.00 93.81 81 ARG A CA 1
ATOM 645 C C . ARG A 1 81 ? 5.986 -8.976 10.458 1.00 93.81 81 ARG A C 1
ATOM 647 O O . ARG A 1 81 ? 6.981 -9.683 10.585 1.00 93.81 81 ARG A O 1
ATOM 654 N N . LEU A 1 82 ? 4.743 -9.408 10.663 1.00 92.62 82 LEU A N 1
ATOM 655 C CA . LEU A 1 82 ? 4.425 -10.753 11.146 1.00 92.62 82 LEU A CA 1
ATOM 656 C C . LEU A 1 82 ? 4.656 -11.806 10.063 1.00 92.62 82 LEU A C 1
ATOM 658 O O . LEU A 1 82 ? 5.342 -12.794 10.301 1.00 92.62 82 LEU A O 1
ATOM 662 N N . PHE A 1 83 ? 4.137 -11.573 8.856 1.00 87.56 83 PHE A N 1
ATOM 663 C CA . PHE A 1 83 ? 4.184 -12.572 7.785 1.00 87.56 83 PHE A CA 1
ATOM 664 C C . PHE A 1 83 ? 5.293 -12.321 6.761 1.00 87.56 83 PHE A C 1
ATOM 666 O O . PHE A 1 83 ? 5.511 -13.149 5.877 1.00 87.56 83 PHE A O 1
ATOM 673 N N . ARG A 1 84 ? 6.011 -11.191 6.865 1.00 89.38 84 ARG A N 1
ATOM 674 C CA . ARG A 1 84 ? 7.082 -10.788 5.929 1.00 89.38 84 ARG A CA 1
ATOM 675 C C . ARG A 1 84 ? 6.610 -10.711 4.473 1.00 89.38 84 ARG A C 1
ATOM 677 O O . ARG A 1 84 ? 7.397 -10.910 3.548 1.00 89.38 84 ARG A O 1
ATOM 684 N N . TRP A 1 85 ? 5.324 -10.433 4.263 1.00 90.44 85 TRP A N 1
ATOM 685 C CA . TRP A 1 85 ? 4.733 -10.338 2.932 1.00 90.44 85 TRP A CA 1
ATOM 686 C C . TRP A 1 85 ? 5.218 -9.098 2.191 1.00 90.44 85 TRP A C 1
ATOM 688 O O . TRP A 1 85 ? 5.391 -8.027 2.771 1.00 90.44 85 TRP A O 1
ATOM 698 N N . ALA A 1 86 ? 5.390 -9.217 0.876 1.00 91.69 86 ALA A N 1
ATOM 699 C CA . ALA A 1 86 ? 5.690 -8.060 0.047 1.00 91.69 86 ALA A CA 1
ATOM 700 C C . ALA A 1 86 ? 4.463 -7.139 -0.046 1.00 91.69 86 ALA A C 1
ATOM 702 O O . ALA A 1 86 ? 3.332 -7.606 -0.171 1.00 91.69 86 ALA A O 1
ATOM 703 N N . MET A 1 87 ? 4.677 -5.821 -0.112 1.00 92.56 87 MET A N 1
ATOM 704 C CA . MET A 1 87 ? 3.591 -4.826 -0.183 1.00 92.56 87 MET A CA 1
ATOM 705 C C . MET A 1 87 ? 2.577 -5.101 -1.300 1.00 92.56 87 MET A C 1
ATOM 707 O O . MET A 1 87 ? 1.385 -4.865 -1.125 1.00 92.56 87 MET A O 1
ATOM 711 N N . ARG A 1 88 ? 3.023 -5.633 -2.447 1.00 93.81 88 ARG A N 1
ATOM 712 C CA . ARG A 1 88 ? 2.126 -6.009 -3.554 1.00 93.81 88 ARG A CA 1
ATOM 713 C C . ARG A 1 88 ? 1.204 -7.178 -3.199 1.00 93.81 88 ARG A C 1
ATOM 715 O O . ARG A 1 88 ? 0.055 -7.150 -3.618 1.00 93.81 88 ARG A O 1
ATOM 722 N N . GLN A 1 89 ? 1.677 -8.149 -2.419 1.00 93.44 89 GLN A N 1
ATOM 723 C CA . GLN A 1 89 ? 0.854 -9.260 -1.934 1.00 93.44 89 GLN A CA 1
ATOM 724 C C . GLN A 1 89 ? -0.175 -8.752 -0.922 1.00 93.44 89 GLN A C 1
ATOM 726 O O . GLN A 1 89 ? -1.356 -9.018 -1.090 1.00 93.44 89 GLN A O 1
ATOM 731 N N . ILE A 1 90 ? 0.247 -7.922 0.041 1.00 93.12 90 ILE A N 1
ATOM 732 C CA . ILE A 1 90 ? -0.667 -7.290 1.011 1.00 93.12 90 ILE A CA 1
ATOM 733 C C . ILE A 1 90 ? -1.732 -6.454 0.286 1.00 93.12 90 ILE A C 1
ATOM 735 O O . ILE A 1 90 ? -2.900 -6.490 0.648 1.00 93.12 90 ILE A O 1
ATOM 739 N N . THR A 1 91 ? -1.357 -5.748 -0.787 1.00 92.25 91 THR A N 1
ATOM 740 C CA . THR A 1 91 ? -2.322 -5.010 -1.619 1.00 92.25 91 THR A CA 1
ATOM 741 C C . THR A 1 91 ? -3.371 -5.948 -2.218 1.00 92.25 91 THR A C 1
ATOM 743 O O . THR A 1 91 ? -4.553 -5.641 -2.157 1.00 92.25 91 THR A O 1
ATOM 746 N N . GLY A 1 92 ? -2.950 -7.079 -2.794 1.00 92.00 92 GLY A N 1
ATOM 747 C CA . GLY A 1 92 ? -3.874 -8.068 -3.356 1.00 92.00 92 GLY A CA 1
ATOM 748 C C . GLY A 1 92 ? -4.790 -8.689 -2.301 1.00 92.00 92 GLY A C 1
ATOM 749 O O . GLY A 1 92 ? -5.973 -8.863 -2.563 1.00 92.00 92 GLY A O 1
ATOM 750 N N . PHE A 1 93 ? -4.262 -8.945 -1.104 1.00 91.19 93 PHE A N 1
ATOM 751 C CA . PHE A 1 93 ? -5.036 -9.428 0.037 1.00 91.19 93 PHE A CA 1
ATOM 752 C C . PHE A 1 93 ? -6.137 -8.437 0.437 1.00 91.19 93 PHE A C 1
ATOM 754 O O . PHE A 1 93 ? -7.305 -8.800 0.490 1.00 91.19 93 PHE A O 1
ATOM 761 N N . MET A 1 94 ? -5.781 -7.164 0.632 1.00 88.75 94 MET A N 1
ATOM 76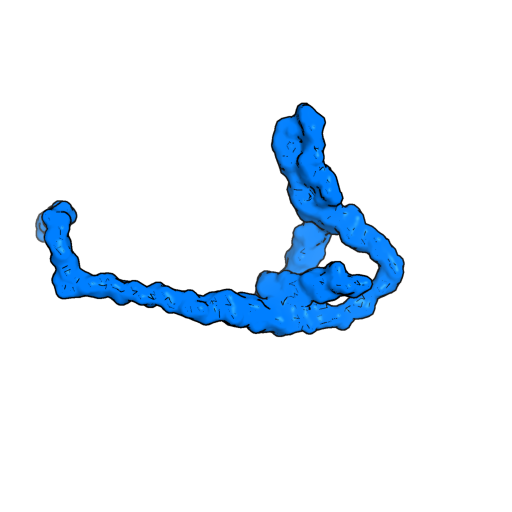2 C CA . MET A 1 94 ? -6.748 -6.115 0.980 1.00 88.75 94 MET A CA 1
ATOM 763 C C . MET A 1 94 ? -7.761 -5.858 -0.140 1.00 88.75 94 MET A C 1
ATOM 765 O O . MET A 1 94 ? -8.924 -5.588 0.132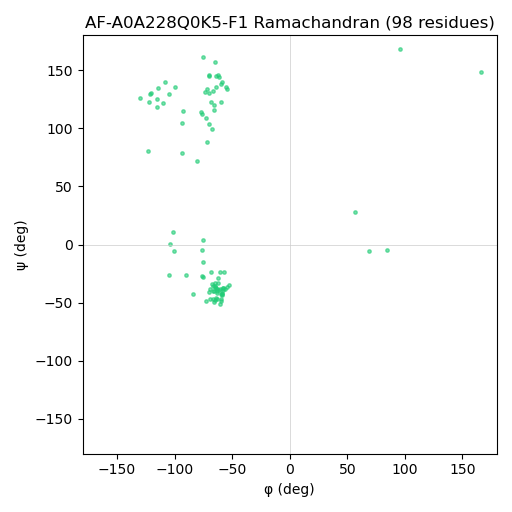 1.00 88.75 94 MET A O 1
ATOM 769 N N . GLU A 1 95 ? -7.342 -5.934 -1.408 1.00 88.81 95 GLU A N 1
ATOM 770 C CA . GLU A 1 95 ? -8.254 -5.825 -2.555 1.00 88.81 95 GLU A CA 1
ATOM 771 C C . GLU A 1 95 ? -9.298 -6.945 -2.561 1.00 88.81 95 GLU A C 1
ATOM 773 O O . GLU A 1 95 ? -10.449 -6.682 -2.893 1.00 88.81 95 GLU A O 1
ATOM 778 N N . GLU A 1 96 ? -8.905 -8.169 -2.206 1.00 86.94 96 GLU A N 1
ATOM 779 C CA . GLU A 1 96 ? -9.829 -9.299 -2.085 1.00 86.94 96 GLU A CA 1
ATOM 780 C C . GLU A 1 96 ? -10.755 -9.131 -0.879 1.00 86.94 96 GLU A C 1
ATOM 782 O O . GLU A 1 96 ? -11.957 -9.343 -0.988 1.00 86.94 96 GLU A O 1
ATOM 787 N N . TYR A 1 97 ? -10.209 -8.651 0.237 1.00 84.31 97 TYR A N 1
ATOM 788 C CA . TYR A 1 97 ? -10.968 -8.360 1.444 1.00 84.31 97 TYR A CA 1
ATOM 789 C C . TYR A 1 97 ? -12.089 -7.337 1.214 1.00 84.31 97 TYR A C 1
ATOM 791 O O . TYR A 1 97 ? -13.209 -7.550 1.651 1.00 84.31 97 TYR A O 1
ATOM 799 N N . TRP A 1 98 ? -11.821 -6.252 0.478 1.00 81.88 98 TRP A N 1
ATOM 800 C CA . TRP A 1 98 ? -12.824 -5.216 0.188 1.00 81.88 98 TRP A CA 1
ATOM 801 C C . TRP A 1 98 ? -13.854 -5.585 -0.885 1.00 81.88 98 TRP A C 1
ATOM 803 O O . TRP A 1 98 ? -14.723 -4.762 -1.185 1.00 81.88 98 TRP A O 1
ATOM 813 N N . ARG A 1 99 ? -13.713 -6.750 -1.526 1.00 78.94 99 ARG A N 1
ATOM 814 C CA . ARG A 1 99 ? -14.691 -7.272 -2.492 1.00 78.94 99 ARG A CA 1
ATOM 815 C C . ARG A 1 99 ? -15.757 -8.146 -1.843 1.00 78.94 99 ARG A C 1
ATOM 817 O O . ARG A 1 99 ? -16.820 -8.280 -2.446 1.00 78.94 99 ARG A O 1
ATOM 824 N N . LEU A 1 100 ? -15.425 -8.766 -0.712 1.00 60.06 100 LEU A N 1
ATOM 825 C CA . LEU A 1 100 ? -16.334 -9.549 0.122 1.00 60.06 100 LEU A CA 1
ATOM 826 C C . LEU A 1 100 ? -17.202 -8.607 0.963 1.00 60.06 100 LEU A C 1
ATOM 828 O O . LEU A 1 100 ? -18.379 -8.967 1.161 1.00 60.06 100 LEU A O 1
#

Solvent-accessible surface area (backbone atoms only — not comparable to full-atom values): 6419 Å² total; per-residue (Å²): 132,86,85,79,84,80,76,85,81,81,67,82,66,97,63,79,78,85,82,84,72,79,85,56,56,67,64,52,53,50,54,44,16,56,77,24,54,53,88,75,94,72,80,92,71,75,59,60,70,69,28,36,47,90,71,29,67,53,93,96,53,92,74,66,54,62,56,56,33,70,66,41,52,53,51,53,48,46,48,36,66,77,70,63,48,54,72,50,20,54,48,20,21,52,55,43,56,76,71,111

Secondary structure (DSSP, 8-state):
----------PPPSS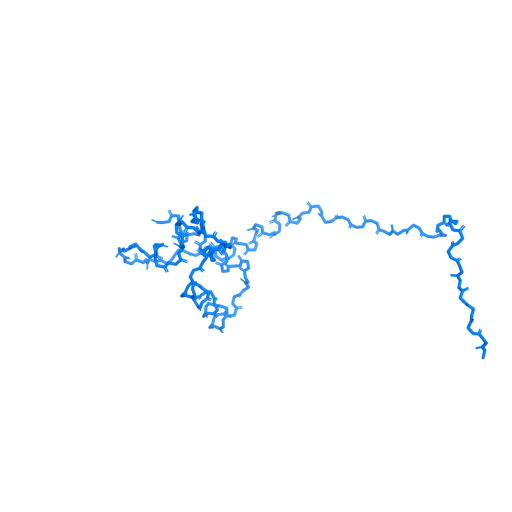PPP----TTHHHHHHHHHHTT-------SS-HHHHHB-S----TTSSS---SB-HHHHHHHHHHHHHS---HHHHHHHHHHHTT-

Radius of gyration: 23.45 Å; Cα contacts (8 Å, |Δi|>4): 71; chains: 1; bounding box: 68×41×43 Å

pLDDT: mean 83.99, std 8.81, range [56.81, 94.81]

Foldseek 3Di:
DDDDDDDPPVDDDPDDDPPDDDPCPPVVLVVLLVLLQDDDDDDDDPVVVVFADPAQDDPPDPDGRDRTDPVNVVVLVCCCPVVVRDSSSSVSNVVNVVVD